Protein AF-A0A9D4NPH6-F1 (afdb_monomer_lite)

Structure (mmCIF, N/CA/C/O backbone):
data_AF-A0A9D4NPH6-F1
#
_entry.id   AF-A0A9D4NPH6-F1
#
loop_
_atom_site.group_PDB
_atom_site.id
_atom_site.type_symbol
_atom_site.label_atom_id
_atom_site.label_alt_id
_atom_site.label_comp_id
_atom_site.label_asym_id
_atom_site.label_entity_id
_atom_site.label_seq_id
_atom_site.pdbx_PDB_ins_code
_atom_site.Cartn_x
_atom_site.Cartn_y
_atom_site.Cartn_z
_atom_site.occupancy
_atom_site.B_iso_or_equiv
_atom_site.auth_seq_id
_atom_site.auth_comp_id
_atom_site.auth_asym_id
_atom_site.auth_atom_id
_atom_site.pdbx_PDB_model_num
ATOM 1 N N . MET A 1 1 ? -10.655 7.231 -13.056 1.00 79.62 1 MET A N 1
ATOM 2 C CA . MET A 1 1 ? -9.908 6.072 -12.562 1.00 79.62 1 MET A CA 1
ATOM 3 C C . MET A 1 1 ? -9.800 6.156 -11.057 1.00 79.62 1 MET A C 1
ATOM 5 O O . MET A 1 1 ? -9.313 7.166 -10.550 1.00 79.62 1 MET A O 1
ATOM 9 N N . ASP A 1 2 ? -10.325 5.156 -10.362 1.00 92.12 2 ASP A N 1
ATOM 10 C CA . ASP A 1 2 ? -10.174 5.018 -8.913 1.00 92.12 2 ASP A CA 1
ATOM 11 C C . ASP A 1 2 ? -8.903 4.219 -8.565 1.00 92.12 2 ASP A C 1
ATOM 13 O O . ASP A 1 2 ? -8.151 3.794 -9.447 1.00 92.12 2 ASP A O 1
ATOM 17 N N . LEU A 1 3 ? -8.615 4.055 -7.270 1.00 94.81 3 LEU A N 1
ATOM 18 C CA . LEU A 1 3 ? -7.427 3.314 -6.843 1.00 94.81 3 LEU A CA 1
ATOM 19 C C . LEU A 1 3 ? -7.480 1.838 -7.271 1.00 94.81 3 LEU A C 1
ATOM 21 O O . LEU A 1 3 ? -6.444 1.272 -7.611 1.00 94.81 3 LEU A O 1
ATOM 25 N N . VAL A 1 4 ? -8.659 1.213 -7.256 1.00 93.69 4 VAL A N 1
ATOM 26 C CA . VAL A 1 4 ? -8.818 -0.219 -7.547 1.00 93.69 4 VAL A CA 1
ATOM 27 C C . VAL A 1 4 ? -8.510 -0.493 -9.013 1.00 93.69 4 VAL A C 1
ATOM 29 O O . VAL A 1 4 ? -7.711 -1.377 -9.321 1.00 93.69 4 VAL A O 1
ATOM 32 N N . GLU A 1 5 ? -9.088 0.307 -9.902 1.00 94.69 5 GLU A N 1
ATOM 33 C CA . GLU A 1 5 ? -8.845 0.260 -11.338 1.00 94.69 5 GLU A CA 1
ATOM 34 C C . GLU A 1 5 ? -7.357 0.494 -11.628 1.00 94.69 5 GLU A C 1
ATOM 36 O O . GLU A 1 5 ? -6.729 -0.301 -12.326 1.00 94.69 5 GLU A O 1
ATOM 41 N N . TYR A 1 6 ? -6.739 1.508 -11.011 1.00 95.62 6 TYR A N 1
ATOM 42 C CA . TYR A 1 6 ? -5.312 1.790 -11.205 1.00 95.62 6 TYR A CA 1
ATOM 43 C C . TYR A 1 6 ? -4.406 0.628 -10.778 1.00 95.62 6 TYR A C 1
ATOM 45 O O . TYR A 1 6 ? -3.499 0.237 -11.515 1.00 95.62 6 TYR A O 1
ATOM 53 N N . LEU A 1 7 ? -4.666 0.035 -9.610 1.00 94.25 7 LEU A N 1
ATOM 54 C CA . LEU A 1 7 ? -3.903 -1.113 -9.117 1.00 94.25 7 LEU A CA 1
ATOM 55 C C . LEU A 1 7 ? -4.099 -2.357 -9.989 1.00 94.25 7 LEU A C 1
ATOM 57 O O . LEU A 1 7 ? -3.154 -3.128 -10.163 1.00 94.25 7 LEU A O 1
ATOM 61 N N . PHE A 1 8 ? -5.291 -2.550 -10.556 1.00 94.12 8 PHE A N 1
ATOM 62 C CA . PHE A 1 8 ? -5.555 -3.640 -11.493 1.00 94.12 8 PHE A CA 1
ATOM 63 C C . PHE A 1 8 ? -4.675 -3.517 -12.744 1.00 94.12 8 PHE A C 1
ATOM 65 O O . PHE A 1 8 ? -3.980 -4.465 -13.100 1.00 94.12 8 PHE A O 1
ATOM 72 N N . HIS A 1 9 ? -4.591 -2.324 -13.336 1.00 93.31 9 HIS A N 1
ATOM 73 C CA . HIS A 1 9 ? -3.705 -2.091 -14.480 1.00 93.31 9 HIS A CA 1
ATOM 74 C C . HIS A 1 9 ? -2.220 -2.260 -14.141 1.00 93.31 9 HIS A C 1
ATOM 76 O O . HIS A 1 9 ? -1.460 -2.779 -14.957 1.00 93.31 9 HIS A O 1
ATOM 82 N N . LEU A 1 10 ? -1.793 -1.863 -12.937 1.00 94.00 10 LEU A N 1
ATOM 83 C CA . LEU A 1 10 ? -0.414 -2.089 -12.491 1.00 94.00 10 LEU A CA 1
ATOM 84 C C . LEU A 1 10 ? -0.094 -3.575 -12.304 1.00 94.00 10 LEU A C 1
ATOM 86 O O . LEU A 1 10 ? 1.035 -3.989 -12.557 1.00 94.00 10 LEU A O 1
ATOM 90 N N . LYS A 1 11 ? -1.068 -4.384 -11.876 1.00 91.56 11 LYS A N 1
ATOM 91 C CA . LYS A 1 11 ? -0.897 -5.833 -11.703 1.00 91.56 11 LYS A CA 1
ATOM 92 C C . LYS A 1 11 ? -0.668 -6.553 -13.035 1.00 91.56 11 LYS A C 1
ATOM 94 O O . LYS A 1 11 ? 0.099 -7.514 -13.061 1.00 91.56 11 LYS A O 1
ATOM 99 N N . ASP A 1 12 ? -1.317 -6.094 -14.100 1.00 90.56 12 ASP A N 1
ATOM 100 C CA . ASP A 1 12 ? -1.242 -6.708 -15.433 1.00 90.56 12 ASP A CA 1
ATOM 101 C C . ASP A 1 12 ? 0.001 -6.276 -16.232 1.00 90.56 12 ASP A C 1
ATOM 103 O O . ASP A 1 12 ? 0.282 -6.812 -17.305 1.00 90.56 12 ASP A O 1
ATOM 107 N N . LYS A 1 13 ? 0.786 -5.331 -15.704 1.00 91.94 13 LYS A N 1
ATOM 108 C CA . LYS A 1 13 ? 2.071 -4.926 -16.277 1.00 91.94 13 LYS A CA 1
ATOM 109 C C . LYS A 1 13 ? 3.080 -6.079 -16.197 1.00 91.94 13 LYS A C 1
ATOM 111 O O . LYS A 1 13 ? 3.231 -6.728 -15.166 1.00 91.94 13 LYS A O 1
ATOM 116 N N . GLU A 1 14 ? 3.839 -6.283 -17.274 1.00 85.44 14 GLU A N 1
ATOM 117 C CA . GLU A 1 14 ? 4.873 -7.329 -17.363 1.00 85.44 14 GLU A CA 1
ATOM 118 C C . GLU A 1 14 ? 5.940 -7.195 -16.261 1.00 85.44 14 GLU A C 1
ATOM 120 O O . GLU A 1 14 ? 6.367 -8.177 -15.649 1.00 85.44 14 GLU A O 1
ATOM 125 N N . SER A 1 15 ? 6.328 -5.955 -15.956 1.00 88.44 15 SER A N 1
ATOM 126 C CA . SER A 1 15 ? 7.204 -5.645 -14.831 1.00 88.44 15 SER A CA 1
ATOM 127 C C . SER A 1 15 ? 6.396 -5.404 -13.562 1.00 88.44 15 SER A C 1
ATOM 129 O O . SER A 1 15 ? 5.600 -4.470 -13.489 1.00 88.44 15 SER A O 1
ATOM 131 N N . LYS A 1 16 ? 6.693 -6.187 -12.521 1.00 87.50 16 LYS A N 1
ATOM 132 C CA . LYS A 1 16 ? 6.139 -6.006 -11.168 1.00 87.50 16 LYS A CA 1
ATOM 133 C C . LYS A 1 16 ? 6.783 -4.851 -10.393 1.00 87.50 16 LYS A C 1
ATOM 135 O O . LYS A 1 16 ? 6.409 -4.605 -9.248 1.00 87.50 16 LYS A O 1
ATOM 140 N N . ALA A 1 17 ? 7.783 -4.183 -10.970 1.00 93.31 17 ALA A N 1
ATOM 141 C CA . ALA A 1 17 ? 8.423 -3.040 -10.340 1.00 93.31 17 ALA A CA 1
ATOM 142 C C . ALA A 1 17 ? 7.557 -1.785 -10.509 1.00 93.31 17 ALA A C 1
ATOM 144 O O . ALA A 1 17 ? 7.156 -1.431 -11.621 1.00 93.31 17 ALA A O 1
ATOM 145 N N . ILE A 1 18 ? 7.317 -1.104 -9.390 1.00 94.94 18 ILE A N 1
ATOM 146 C CA . ILE A 1 18 ? 6.609 0.174 -9.334 1.00 94.94 18 ILE A CA 1
ATOM 147 C C . ILE A 1 18 ? 7.645 1.297 -9.419 1.00 94.94 18 ILE A C 1
ATOM 149 O O . ILE A 1 18 ? 8.623 1.315 -8.673 1.00 94.94 18 ILE A O 1
ATOM 153 N N . THR A 1 19 ? 7.434 2.229 -10.339 1.00 96.19 19 THR A N 1
ATOM 154 C CA . THR A 1 19 ? 8.230 3.455 -10.474 1.00 96.19 19 THR A CA 1
ATOM 155 C C . THR A 1 19 ? 7.790 4.514 -9.462 1.00 96.19 19 THR A C 1
ATOM 157 O O . THR A 1 19 ? 6.667 4.485 -8.963 1.00 96.19 19 THR A O 1
ATOM 160 N N . ASN A 1 20 ? 8.637 5.512 -9.201 1.00 97.38 20 ASN A N 1
ATOM 161 C CA . ASN A 1 20 ? 8.289 6.597 -8.274 1.00 97.38 20 ASN A CA 1
ATOM 162 C C . ASN A 1 20 ? 7.020 7.359 -8.705 1.00 97.38 20 ASN A C 1
ATOM 164 O O . ASN A 1 20 ? 6.182 7.669 -7.868 1.00 97.38 20 ASN A O 1
ATOM 168 N N . ALA A 1 21 ? 6.827 7.587 -10.008 1.00 96.62 21 ALA A N 1
ATOM 169 C CA . ALA A 1 21 ? 5.628 8.249 -10.525 1.00 96.62 21 ALA A CA 1
ATOM 170 C C . ALA A 1 21 ? 4.345 7.421 -10.304 1.00 96.62 21 ALA A C 1
ATOM 172 O O . ALA A 1 21 ? 3.281 7.971 -10.001 1.00 96.62 21 ALA A O 1
ATOM 173 N N . GLU A 1 22 ? 4.437 6.095 -10.435 1.00 96.00 22 GLU A N 1
ATOM 174 C CA . GLU A 1 22 ? 3.327 5.184 -10.136 1.00 96.00 22 GLU A CA 1
ATOM 175 C C . GLU A 1 22 ? 3.036 5.163 -8.630 1.00 96.00 22 GLU A C 1
ATOM 177 O O . GLU A 1 22 ? 1.876 5.251 -8.231 1.00 96.00 22 GLU A O 1
ATOM 182 N N . ALA A 1 23 ? 4.072 5.150 -7.785 1.00 97.00 23 ALA A N 1
ATOM 183 C CA . ALA A 1 23 ? 3.922 5.243 -6.333 1.00 97.00 23 ALA A CA 1
ATOM 184 C C . ALA A 1 23 ? 3.245 6.557 -5.906 1.00 97.00 23 ALA A C 1
ATOM 186 O O . ALA A 1 23 ? 2.284 6.532 -5.136 1.00 97.00 23 ALA A O 1
ATOM 187 N N . ASP A 1 24 ? 3.669 7.695 -6.461 1.00 98.06 24 ASP A N 1
ATOM 188 C CA . ASP A 1 24 ? 3.042 8.996 -6.205 1.00 98.06 24 ASP A CA 1
ATOM 189 C C . ASP A 1 24 ? 1.562 9.006 -6.609 1.00 98.06 24 ASP A C 1
ATOM 191 O O . ASP A 1 24 ? 0.720 9.610 -5.937 1.00 98.06 24 ASP A O 1
ATOM 195 N N . SER A 1 25 ? 1.227 8.321 -7.703 1.00 97.12 25 SER A N 1
ATOM 196 C CA . SER A 1 25 ? -0.153 8.183 -8.172 1.00 97.12 25 SER A CA 1
ATOM 197 C C . SER A 1 25 ? -0.986 7.323 -7.219 1.00 97.12 25 SER A C 1
ATOM 199 O O . SER A 1 25 ? -2.091 7.728 -6.857 1.00 97.12 25 SER A O 1
ATOM 201 N N . ILE A 1 26 ? -0.438 6.204 -6.729 1.00 96.12 26 ILE A N 1
ATOM 202 C CA . ILE A 1 26 ? -1.070 5.367 -5.694 1.00 96.12 26 ILE A CA 1
ATOM 203 C C . ILE A 1 26 ? -1.361 6.201 -4.444 1.00 96.12 26 ILE A C 1
ATOM 205 O O . ILE A 1 26 ? -2.491 6.196 -3.963 1.00 96.12 26 ILE A O 1
ATOM 209 N N . VAL A 1 27 ? -0.382 6.961 -3.940 1.00 96.56 27 VAL A N 1
ATOM 210 C CA . VAL A 1 27 ? -0.542 7.782 -2.725 1.00 96.56 27 VAL A CA 1
ATOM 211 C C . VAL A 1 27 ? -1.622 8.851 -2.910 1.00 96.56 27 VAL A C 1
ATOM 213 O O . VAL A 1 27 ? -2.459 9.043 -2.027 1.00 96.56 27 VAL A O 1
ATOM 216 N N . LYS A 1 28 ? -1.653 9.525 -4.067 1.00 97.31 28 LYS A N 1
ATOM 217 C CA . LYS A 1 28 ? -2.681 10.532 -4.393 1.00 97.31 28 LYS A CA 1
ATOM 218 C C . LYS A 1 28 ? -4.083 9.944 -4.523 1.00 97.31 28 LYS A C 1
ATOM 220 O O . LYS A 1 28 ? -5.055 10.638 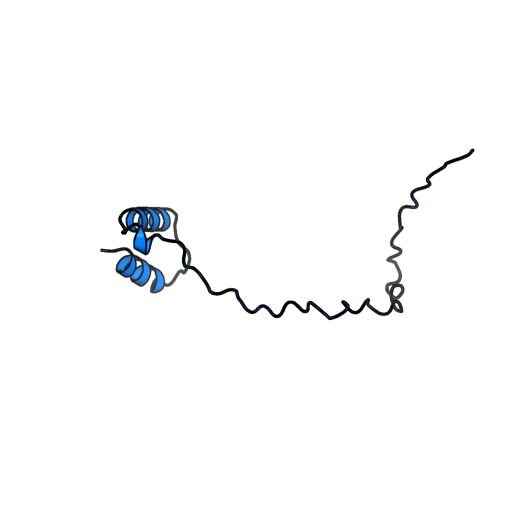-4.238 1.00 97.31 28 LYS A O 1
ATOM 225 N N . LEU A 1 29 ? -4.207 8.716 -5.021 1.00 96.75 29 LEU A N 1
ATOM 226 C CA . LEU A 1 29 ? -5.494 8.032 -5.135 1.00 96.75 29 LEU A CA 1
ATOM 227 C C . LEU A 1 29 ? -5.957 7.522 -3.766 1.00 96.75 29 LEU A C 1
ATOM 229 O O . LEU A 1 29 ? -7.111 7.731 -3.405 1.00 96.75 29 LEU A O 1
ATOM 233 N N . TRP A 1 30 ? -5.042 6.959 -2.973 1.00 95.94 30 TRP A N 1
ATOM 234 C CA . TRP A 1 30 ? -5.290 6.537 -1.595 1.00 95.94 30 TRP A CA 1
ATOM 235 C C . TRP A 1 30 ? -5.780 7.690 -0.717 1.00 95.94 30 TRP A C 1
ATOM 237 O O . TRP A 1 30 ? -6.785 7.547 -0.026 1.00 95.94 30 TRP A O 1
ATOM 247 N N . SER A 1 31 ? -5.136 8.861 -0.782 1.00 94.88 31 SER A N 1
ATOM 248 C CA . SER A 1 31 ? -5.489 10.014 0.063 1.00 94.88 31 SER A CA 1
ATOM 249 C C . SER A 1 31 ? -6.891 10.577 -0.191 1.00 94.88 31 SER A C 1
ATOM 251 O O . SER A 1 31 ? -7.443 11.243 0.680 1.00 94.88 31 SER A O 1
ATOM 253 N N . LYS A 1 32 ? -7.483 10.287 -1.356 1.00 95.12 32 LYS A N 1
ATOM 254 C CA . LYS A 1 32 ? -8.855 10.679 -1.712 1.00 95.12 32 LYS A CA 1
ATOM 255 C C . LYS A 1 32 ? -9.922 9.689 -1.235 1.00 95.12 32 LYS A C 1
ATOM 257 O O . LYS A 1 32 ? -11.106 9.990 -1.358 1.00 95.12 32 LYS A O 1
ATOM 262 N N . MET A 1 33 ? -9.527 8.513 -0.746 1.00 93.19 33 MET A N 1
ATOM 263 C CA . MET A 1 33 ? -10.459 7.502 -0.240 1.00 93.19 33 MET A CA 1
ATOM 264 C C . MET A 1 33 ? -11.094 7.922 1.089 1.00 93.19 33 MET A C 1
ATOM 266 O O . MET A 1 33 ? -10.609 8.823 1.775 1.00 93.19 33 MET A O 1
ATOM 270 N N . SER A 1 34 ? -12.188 7.255 1.466 1.00 93.50 34 SER A N 1
ATOM 271 C CA . SER A 1 34 ? -12.846 7.525 2.742 1.00 93.50 34 SER A CA 1
ATOM 272 C C . SER A 1 34 ? -11.945 7.136 3.929 1.00 93.50 34 SER A C 1
ATOM 274 O O . SER A 1 34 ? -11.132 6.214 3.811 1.00 93.50 34 SER A O 1
ATOM 276 N N . PRO A 1 35 ? -12.109 7.762 5.111 1.00 92.25 35 PRO A N 1
ATOM 277 C CA . PRO A 1 35 ? -11.364 7.367 6.309 1.00 92.25 35 PRO A CA 1
ATOM 278 C C . PRO A 1 35 ? -11.581 5.902 6.705 1.00 92.25 35 PRO A C 1
ATOM 280 O O . PRO A 1 35 ? -10.701 5.285 7.301 1.00 92.25 35 PRO A O 1
ATOM 283 N N . TYR A 1 36 ? -12.752 5.345 6.377 1.00 90.69 36 TYR A N 1
ATOM 284 C CA . TYR A 1 36 ? -13.054 3.939 6.620 1.00 90.69 36 TYR A CA 1
ATOM 285 C C . TYR A 1 36 ? -12.160 3.031 5.770 1.00 90.69 36 TYR A C 1
ATOM 287 O O . TYR A 1 36 ? -11.533 2.118 6.305 1.00 90.69 36 TYR A O 1
ATOM 295 N N . ASP A 1 37 ? -12.028 3.324 4.478 1.00 90.12 37 ASP A N 1
ATOM 296 C CA . ASP A 1 37 ? -11.204 2.528 3.562 1.00 90.12 37 ASP A CA 1
ATOM 297 C C . ASP A 1 37 ? -9.703 2.685 3.831 1.00 90.12 37 ASP A C 1
ATOM 299 O O . ASP A 1 37 ? -8.926 1.761 3.605 1.00 90.12 37 ASP A O 1
ATOM 303 N N . GLN A 1 38 ? -9.292 3.844 4.353 1.00 91.31 38 GLN A N 1
ATOM 304 C CA . GLN A 1 38 ? -7.909 4.089 4.767 1.00 91.31 38 GLN A CA 1
ATOM 305 C C . GLN A 1 38 ? -7.556 3.442 6.112 1.00 91.31 38 GLN A C 1
ATOM 307 O O . GLN A 1 38 ? -6.393 3.464 6.526 1.00 91.31 38 GLN A O 1
ATOM 312 N N . SER A 1 39 ? -8.546 2.902 6.829 1.00 89.12 39 SER A N 1
ATOM 313 C CA . SER A 1 39 ? -8.316 2.352 8.157 1.00 89.12 39 SER A CA 1
ATOM 314 C C . SER A 1 39 ? -7.432 1.098 8.093 1.00 89.12 39 SER A C 1
ATOM 316 O O . SER A 1 39 ? -7.550 0.275 7.179 1.00 89.12 39 SER A O 1
ATOM 318 N N . PRO A 1 40 ? -6.515 0.919 9.059 1.00 85.38 40 PRO A N 1
ATOM 319 C CA . PRO A 1 40 ? -5.671 -0.261 9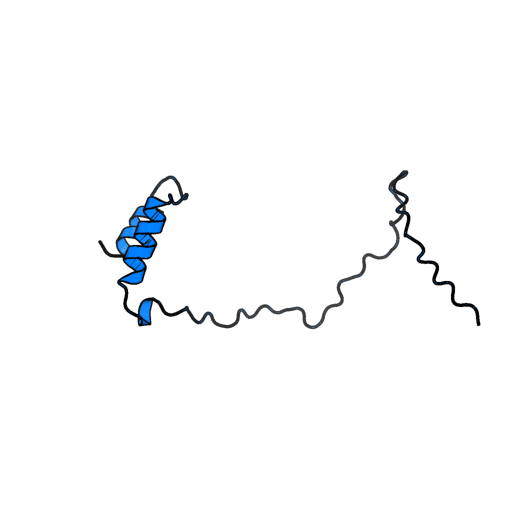.089 1.00 85.38 40 PRO A CA 1
ATOM 320 C C . PRO A 1 40 ? -6.535 -1.515 9.236 1.00 85.38 40 PRO A C 1
ATOM 322 O O . PRO A 1 40 ? -7.372 -1.621 10.136 1.00 85.38 40 PRO A O 1
ATOM 325 N N . SER A 1 41 ? -6.296 -2.496 8.368 1.00 82.56 41 SER A N 1
ATOM 326 C CA . SER A 1 41 ? -6.955 -3.794 8.469 1.00 82.56 41 SER A CA 1
ATOM 327 C C . SER A 1 41 ? -6.591 -4.456 9.799 1.00 82.56 41 SER A C 1
ATOM 329 O O . SER A 1 41 ? -5.422 -4.734 10.073 1.00 82.56 41 SER A O 1
ATOM 331 N N . LYS A 1 42 ? -7.602 -4.746 10.626 1.00 82.06 42 LYS A N 1
ATOM 332 C CA . LYS A 1 42 ? -7.442 -5.603 11.804 1.00 82.06 42 LYS A CA 1
ATOM 333 C C . LYS A 1 42 ? -7.322 -7.047 11.332 1.00 82.06 42 LYS A C 1
ATOM 335 O O . LYS A 1 42 ? -8.315 -7.766 11.229 1.00 82.06 42 LYS A O 1
ATOM 340 N N . TYR A 1 43 ? -6.106 -7.468 11.010 1.00 70.12 43 TYR A N 1
ATOM 341 C CA . TYR A 1 43 ? -5.835 -8.886 10.831 1.00 70.12 43 TYR A CA 1
ATOM 342 C C . TYR A 1 43 ? -6.088 -9.585 12.164 1.00 70.12 43 TYR A C 1
ATOM 344 O O . TYR A 1 43 ? -5.665 -9.099 13.212 1.00 70.12 43 TYR A O 1
ATOM 352 N N . LYS A 1 44 ? -6.803 -10.715 12.132 1.00 75.31 44 LYS A N 1
ATOM 353 C CA . LYS A 1 44 ? -6.883 -11.583 13.309 1.00 75.31 44 LYS A CA 1
ATOM 354 C C . LYS A 1 44 ? -5.461 -11.922 13.733 1.00 75.31 44 LYS A C 1
ATOM 356 O O . LYS A 1 44 ? -4.614 -12.125 12.855 1.00 75.31 44 LYS A O 1
ATOM 361 N N . ASP A 1 45 ? -5.227 -12.012 15.041 1.00 71.38 45 ASP A N 1
ATOM 362 C CA . ASP A 1 45 ? -3.974 -12.545 15.558 1.00 71.38 45 ASP A CA 1
ATOM 363 C C . ASP A 1 45 ? -3.668 -13.817 14.782 1.00 71.38 45 ASP A C 1
ATOM 365 O O . ASP A 1 45 ? -4.458 -14.769 14.768 1.00 71.38 45 ASP A O 1
ATOM 369 N N . ARG A 1 46 ? -2.547 -13.811 14.051 1.00 70.69 46 ARG A N 1
ATOM 370 C CA . ARG A 1 46 ? -2.050 -15.056 13.486 1.00 70.69 46 ARG A CA 1
ATOM 371 C C . ARG A 1 46 ? -1.931 -15.973 14.688 1.00 70.69 46 ARG A C 1
ATOM 373 O O . ARG A 1 46 ? -1.162 -15.676 15.600 1.00 70.69 46 ARG A O 1
ATOM 380 N N . HIS A 1 47 ? -2.649 -17.092 14.669 1.00 62.28 47 HIS A N 1
ATOM 381 C CA . HIS A 1 47 ?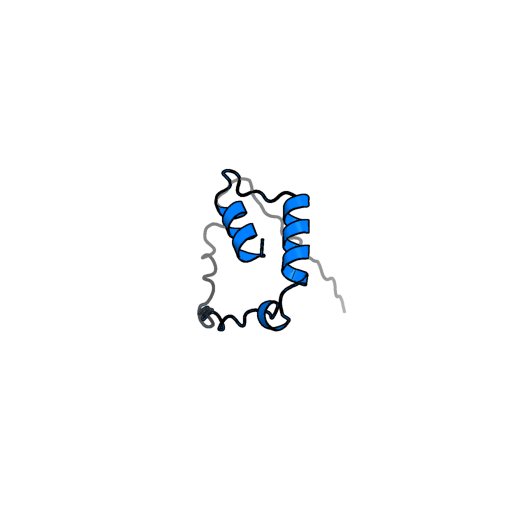 -2.326 -18.246 15.493 1.00 62.28 47 HIS A CA 1
ATOM 382 C C . HIS A 1 47 ? -0.951 -18.770 15.041 1.00 62.28 47 HIS A C 1
ATOM 384 O O . HIS A 1 47 ? -0.824 -19.867 14.508 1.00 62.28 47 HIS A O 1
ATOM 390 N N . GLN A 1 48 ? 0.107 -17.967 15.190 1.00 60.84 48 GLN A N 1
ATOM 391 C CA . GLN A 1 48 ? 1.441 -18.495 15.325 1.00 60.84 48 GLN A CA 1
ATOM 392 C C . GLN A 1 48 ? 1.379 -19.260 16.629 1.00 60.84 48 GLN A C 1
ATOM 394 O O . GLN A 1 48 ? 1.372 -18.681 17.715 1.00 60.84 48 GLN A O 1
ATOM 399 N N . THR A 1 49 ? 1.306 -20.578 16.508 1.00 63.66 49 THR A N 1
ATOM 400 C CA . THR A 1 49 ? 1.730 -21.483 17.561 1.00 63.66 49 THR A CA 1
ATOM 401 C C . THR A 1 49 ? 3.219 -21.210 17.750 1.00 63.66 49 THR A C 1
ATOM 403 O O . THR A 1 49 ? 4.074 -21.936 17.251 1.00 63.66 49 THR A O 1
ATOM 406 N N . GLN A 1 50 ? 3.564 -20.093 18.401 1.00 62.56 50 GLN A N 1
ATOM 407 C CA . GLN A 1 50 ? 4.877 -19.967 18.996 1.00 62.56 50 GLN A CA 1
ATOM 408 C C . GLN A 1 50 ? 5.012 -21.234 19.828 1.00 62.56 50 GLN A C 1
ATOM 410 O O . GLN A 1 50 ? 4.102 -21.576 20.588 1.00 62.56 50 GLN A O 1
ATOM 415 N N . LEU A 1 51 ? 6.081 -21.994 19.618 1.00 63.66 51 LEU A N 1
ATOM 416 C CA . LEU A 1 51 ? 6.399 -23.101 20.503 1.00 63.66 51 LEU A CA 1
ATOM 417 C C . LEU A 1 51 ? 6.747 -22.476 21.859 1.00 63.66 51 LEU A C 1
ATOM 419 O O . LEU A 1 51 ? 7.909 -22.287 22.189 1.00 63.66 51 LEU A O 1
ATOM 423 N N . ILE A 1 52 ? 5.723 -22.143 22.650 1.00 61.22 52 ILE A N 1
ATOM 424 C CA . ILE A 1 52 ? 5.841 -21.636 24.026 1.00 61.22 52 ILE A CA 1
ATOM 425 C C . ILE A 1 52 ? 6.482 -22.716 24.914 1.00 61.22 52 ILE A C 1
ATOM 427 O O . ILE A 1 52 ? 6.927 -22.460 26.029 1.00 61.22 52 ILE A O 1
ATOM 431 N N . LYS A 1 53 ? 6.515 -23.956 24.408 1.00 64.81 53 LYS A N 1
ATOM 432 C CA . LYS A 1 53 ? 7.133 -25.127 25.011 1.00 64.81 53 LYS A CA 1
ATOM 433 C C . LYS A 1 53 ? 7.878 -25.891 23.921 1.00 64.81 53 LYS A C 1
ATOM 435 O O . LYS A 1 53 ? 7.285 -26.360 22.956 1.00 64.81 53 LYS A O 1
ATOM 440 N N . GLY A 1 54 ? 9.188 -26.001 24.089 1.00 61.47 54 GLY A N 1
ATOM 441 C CA . GLY A 1 54 ? 10.075 -26.652 23.135 1.00 61.47 54 GLY A CA 1
ATOM 44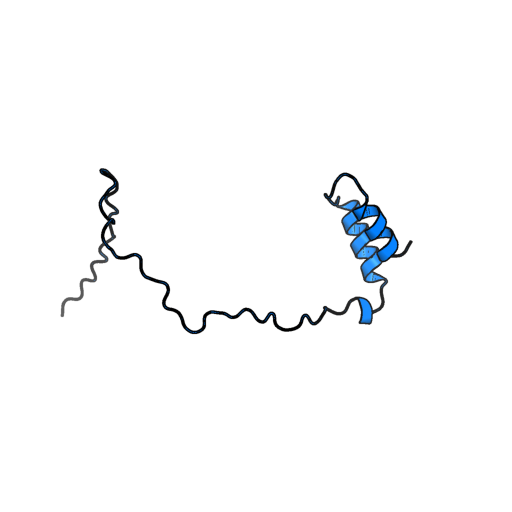2 C C . GLY A 1 54 ? 11.471 -26.071 23.265 1.00 61.47 54 GLY A C 1
ATOM 443 O O . GLY A 1 54 ? 11.761 -25.002 22.745 1.00 61.47 54 GLY A O 1
ATOM 444 N N . ARG A 1 55 ? 12.344 -26.762 24.001 1.00 65.69 55 ARG A N 1
ATOM 445 C CA . ARG A 1 55 ? 13.755 -26.384 24.124 1.00 65.69 55 ARG A CA 1
ATOM 446 C C . ARG A 1 55 ? 14.372 -26.409 22.725 1.00 65.69 55 ARG A C 1
ATOM 448 O O . ARG A 1 55 ? 14.368 -27.474 22.103 1.00 65.69 55 ARG A O 1
ATOM 455 N N . PHE A 1 56 ? 14.926 -25.286 22.262 1.00 66.44 56 PHE A N 1
ATOM 456 C CA . PHE A 1 56 ? 15.855 -25.292 21.131 1.00 66.44 56 PHE A CA 1
ATOM 457 C C . PHE A 1 56 ? 16.892 -26.370 21.440 1.00 66.44 56 PHE A C 1
AT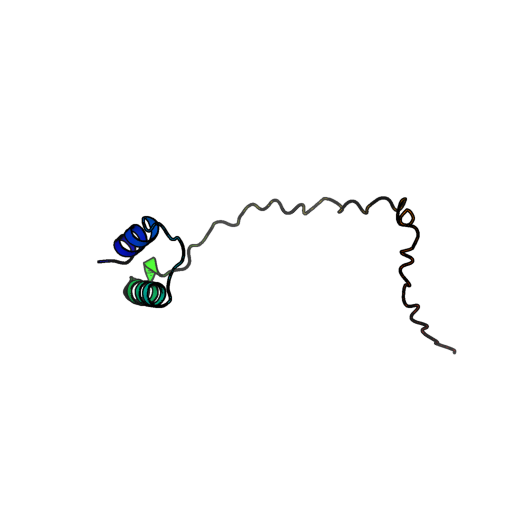OM 459 O O . PHE A 1 56 ? 17.565 -26.302 22.475 1.00 66.44 56 PHE A O 1
ATOM 466 N N . LYS A 1 57 ? 16.930 -27.447 20.649 1.00 66.44 57 LYS A N 1
ATOM 467 C CA . LYS A 1 57 ? 17.879 -28.527 20.903 1.00 66.44 57 LYS A CA 1
ATOM 468 C C . LYS A 1 57 ? 19.256 -27.899 20.749 1.00 66.44 57 LYS A C 1
ATOM 470 O O . LYS A 1 57 ? 19.645 -27.543 19.642 1.00 66.44 57 LYS A O 1
ATOM 475 N N . ALA A 1 58 ? 19.967 -27.728 21.863 1.00 62.88 58 ALA A N 1
ATOM 476 C CA . ALA A 1 58 ? 21.379 -27.414 21.799 1.00 62.88 58 ALA A CA 1
ATOM 477 C C . ALA A 1 58 ? 22.009 -28.483 20.895 1.00 62.88 58 ALA A C 1
ATOM 479 O O . ALA A 1 58 ? 21.738 -29.674 21.116 1.00 62.88 58 ALA A O 1
ATOM 480 N N . PRO A 1 59 ? 22.777 -28.106 19.859 1.00 59.91 59 PRO A N 1
ATOM 481 C CA . PRO A 1 59 ? 23.540 -29.093 19.122 1.00 59.91 59 PRO A CA 1
ATOM 482 C C . PRO A 1 59 ? 24.362 -29.868 20.153 1.00 59.91 59 PRO A C 1
ATOM 484 O O . PRO A 1 59 ? 25.038 -29.263 20.989 1.00 59.91 59 PRO A O 1
ATOM 487 N N . LYS A 1 60 ? 24.233 -31.203 20.161 1.00 61.62 60 LYS A N 1
ATOM 488 C CA . LYS A 1 60 ? 25.075 -32.060 21.000 1.00 61.62 60 LYS A CA 1
ATOM 489 C C . LYS A 1 60 ? 26.510 -31.673 20.670 1.00 61.62 60 LYS A C 1
ATOM 491 O O . LYS A 1 60 ? 26.949 -31.845 19.534 1.00 61.62 60 LYS A O 1
ATOM 496 N N . THR A 1 61 ? 27.200 -31.067 21.630 1.00 58.72 61 THR A N 1
ATOM 497 C CA . THR A 1 61 ? 28.606 -30.724 21.476 1.00 58.72 61 THR A CA 1
ATOM 498 C C . THR A 1 61 ? 29.376 -32.031 21.319 1.00 58.72 61 THR A C 1
ATOM 500 O O . THR A 1 61 ? 29.640 -32.758 22.270 1.00 58.72 61 THR A O 1
ATOM 503 N N . THR A 1 62 ? 29.605 -32.436 20.077 1.00 52.09 62 THR A N 1
ATOM 504 C CA . THR A 1 62 ? 30.495 -33.560 19.760 1.00 52.09 62 THR A CA 1
ATOM 505 C C . THR A 1 62 ? 31.204 -33.363 18.424 1.00 52.09 62 THR A C 1
ATOM 507 O O . THR A 1 62 ? 31.831 -34.289 17.934 1.00 52.09 62 THR A O 1
ATOM 510 N N . ARG A 1 63 ? 31.144 -32.161 17.827 1.00 49.41 63 ARG A N 1
ATOM 511 C CA . ARG A 1 63 ? 31.962 -31.782 16.658 1.00 49.41 63 ARG A CA 1
ATOM 512 C C . ARG A 1 63 ? 32.293 -30.282 16.607 1.00 49.41 63 ARG A C 1
ATOM 514 O O . ARG A 1 63 ? 32.329 -29.696 15.535 1.00 49.41 63 ARG A O 1
ATOM 521 N N . ILE A 1 64 ? 32.585 -29.653 17.752 1.00 53.94 64 ILE A N 1
ATOM 522 C CA . ILE A 1 64 ? 33.325 -28.367 17.748 1.00 53.94 64 ILE A CA 1
ATOM 523 C C . ILE A 1 64 ? 34.783 -28.573 17.266 1.00 53.94 64 ILE A C 1
ATOM 525 O O . ILE A 1 64 ? 35.491 -27.617 16.984 1.00 53.94 64 ILE A O 1
ATOM 529 N N . GLN A 1 65 ? 35.228 -29.815 17.063 1.00 53.50 65 GLN A N 1
ATOM 530 C CA . GLN A 1 65 ? 36.522 -30.134 16.465 1.00 53.50 65 GLN A CA 1
ATOM 531 C C . GLN A 1 65 ? 36.347 -31.132 15.320 1.00 53.50 65 GLN A C 1
ATOM 533 O O . GLN A 1 65 ? 36.422 -32.336 15.531 1.00 53.50 65 GLN A O 1
ATOM 538 N N . LEU A 1 66 ? 36.092 -30.654 14.103 1.00 53.91 66 LEU A N 1
ATOM 539 C CA . LEU A 1 66 ? 36.429 -31.436 12.906 1.00 53.91 66 LEU A CA 1
ATOM 540 C C . LEU A 1 66 ? 36.769 -30.570 11.684 1.00 53.91 66 LEU A C 1
ATOM 542 O O . LEU A 1 66 ? 36.697 -31.048 10.559 1.00 53.91 66 LEU A O 1
ATOM 546 N N . VAL A 1 67 ? 37.151 -29.305 11.890 1.00 51.22 67 VAL A N 1
ATOM 547 C CA . VAL A 1 67 ? 37.846 -28.524 10.860 1.00 51.22 67 VAL A CA 1
ATOM 548 C C . VAL A 1 67 ? 39.258 -28.265 11.379 1.00 51.22 67 VAL A C 1
ATOM 550 O O . VAL A 1 67 ? 39.434 -27.399 12.244 1.00 51.22 67 VAL A O 1
ATOM 553 N N . PRO A 1 68 ? 40.264 -29.035 10.926 1.00 55.78 68 PRO A N 1
ATOM 554 C CA . PRO A 1 68 ? 41.661 -28.701 11.171 1.00 55.78 68 PRO A CA 1
ATOM 555 C C . PRO A 1 68 ? 41.908 -27.256 10.712 1.00 55.78 68 PRO A C 1
ATOM 557 O O . PRO A 1 68 ? 41.686 -26.936 9.549 1.00 55.78 68 PRO A O 1
ATOM 560 N N . GLY A 1 69 ? 42.288 -26.370 11.637 1.00 58.12 69 GLY A N 1
ATOM 561 C CA . GLY A 1 69 ? 42.588 -24.960 11.345 1.00 58.12 69 GLY A CA 1
ATOM 562 C C . GLY A 1 69 ? 41.602 -23.912 11.879 1.00 58.12 69 GLY A C 1
ATOM 563 O O . GLY A 1 69 ? 41.915 -22.730 11.801 1.00 58.12 69 GLY A O 1
ATOM 564 N N . VAL A 1 70 ? 40.462 -24.287 12.479 1.00 58.41 70 VAL A N 1
ATOM 565 C CA . VAL A 1 70 ? 39.531 -23.313 13.096 1.00 58.41 70 VAL A CA 1
ATOM 566 C C . VAL A 1 70 ? 39.553 -23.446 14.619 1.00 58.41 70 VAL A C 1
ATOM 568 O O . VAL A 1 70 ? 38.640 -23.984 15.242 1.00 58.41 70 VAL A O 1
ATOM 571 N N . GLN A 1 71 ? 40.627 -22.962 15.242 1.00 58.31 71 GLN A N 1
ATOM 572 C CA . GLN A 1 71 ? 40.648 -22.726 16.685 1.00 58.31 71 GLN A CA 1
ATOM 573 C C . GLN A 1 71 ? 40.039 -21.347 16.958 1.00 58.31 71 GLN A C 1
ATOM 575 O O . GLN A 1 71 ? 40.691 -20.320 16.796 1.00 58.31 71 GLN A O 1
ATOM 580 N N . SER A 1 72 ? 38.765 -21.307 17.352 1.00 58.41 72 SER A N 1
ATOM 581 C CA . SER A 1 72 ? 38.153 -20.059 17.816 1.00 58.41 72 SER A CA 1
ATOM 582 C C . SER A 1 72 ? 38.747 -19.688 19.178 1.00 58.41 72 SER A C 1
ATOM 584 O O . SER A 1 72 ? 38.411 -20.307 20.188 1.00 58.41 72 SER A O 1
ATOM 586 N N . VAL A 1 73 ? 39.600 -18.663 19.221 1.00 58.66 73 VAL A N 1
ATOM 587 C CA . VAL A 1 73 ? 40.076 -18.059 20.474 1.00 58.66 73 VAL A CA 1
ATOM 588 C C . VAL A 1 73 ? 38.880 -17.418 21.176 1.00 58.66 73 VAL A C 1
ATOM 590 O O . VAL A 1 73 ? 38.286 -16.469 20.670 1.00 58.66 73 VAL A O 1
ATOM 593 N N . ARG A 1 74 ? 38.491 -17.939 22.342 1.00 59.22 74 ARG A N 1
ATOM 594 C CA . ARG A 1 74 ? 37.580 -17.218 23.239 1.00 59.22 74 ARG A CA 1
ATOM 595 C C . ARG A 1 74 ? 38.420 -16.213 24.029 1.00 59.22 74 ARG A C 1
ATOM 597 O O . ARG A 1 74 ? 39.398 -16.617 24.651 1.00 59.22 74 ARG A O 1
ATOM 604 N N . ARG A 1 75 ? 38.063 -14.922 23.993 1.00 53.53 75 ARG A N 1
ATOM 605 C CA . ARG A 1 75 ? 38.667 -13.904 24.871 1.00 53.53 75 ARG A CA 1
ATOM 606 C C . ARG A 1 75 ? 38.426 -14.320 26.324 1.00 53.53 75 ARG A C 1
ATOM 608 O O . ARG A 1 75 ? 37.277 -14.464 26.729 1.00 53.53 75 ARG A O 1
ATOM 615 N N . GLN A 1 76 ? 39.498 -14.544 27.078 1.00 50.06 76 GLN A N 1
ATOM 616 C CA . GLN A 1 76 ? 39.427 -14.644 28.531 1.00 50.06 76 GLN A CA 1
ATOM 617 C C . GLN A 1 76 ? 39.371 -13.218 29.080 1.00 50.06 76 GLN A C 1
ATOM 619 O O . GLN A 1 76 ? 40.334 -12.463 28.958 1.00 50.06 76 GLN A O 1
ATOM 624 N N . GLU A 1 77 ? 38.220 -12.824 29.617 1.00 49.31 77 GLU A N 1
ATOM 625 C CA . GLU A 1 77 ? 38.102 -11.602 30.406 1.00 49.31 77 GLU A CA 1
ATOM 626 C C . GLU A 1 77 ? 38.650 -11.906 31.801 1.00 49.31 77 GLU A C 1
ATOM 628 O O . GLU A 1 77 ? 37.989 -12.524 32.634 1.00 49.31 77 GLU A O 1
ATOM 633 N N . ASN A 1 78 ? 39.911 -11.542 32.027 1.00 48.31 78 ASN A N 1
ATOM 634 C CA . ASN A 1 78 ? 40.527 -11.632 33.341 1.00 48.31 78 ASN A CA 1
ATOM 635 C C . ASN A 1 78 ? 39.954 -10.511 34.214 1.00 48.31 78 ASN A C 1
ATOM 637 O O . ASN A 1 78 ? 40.452 -9.387 34.192 1.00 48.31 78 ASN A O 1
ATOM 641 N N . TYR A 1 79 ? 38.914 -10.804 34.992 1.00 46.16 79 TYR A N 1
ATOM 642 C CA . TYR A 1 79 ? 38.569 -9.969 36.136 1.00 46.16 79 TYR A CA 1
ATOM 643 C C . TYR A 1 79 ? 39.561 -10.275 37.259 1.00 46.16 79 TYR A C 1
ATOM 645 O O . TYR A 1 79 ? 39.429 -11.262 37.979 1.00 46.16 79 TYR A O 1
ATOM 653 N N . THR A 1 80 ? 40.588 -9.442 37.399 1.00 51.44 80 THR A N 1
ATOM 654 C CA . THR A 1 80 ? 41.372 -9.380 38.633 1.00 51.44 80 THR A CA 1
ATOM 655 C C . THR A 1 80 ? 40.553 -8.635 39.682 1.00 51.44 80 THR A C 1
ATOM 657 O O . THR A 1 80 ? 40.382 -7.421 39.594 1.00 51.44 80 THR A O 1
ATOM 660 N N . THR A 1 81 ? 40.057 -9.349 40.688 1.00 52.06 81 THR A N 1
ATOM 661 C CA . THR A 1 81 ? 39.639 -8.761 41.964 1.00 52.06 81 THR A CA 1
ATOM 662 C C . THR A 1 81 ? 40.457 -9.446 43.053 1.00 52.06 81 THR A C 1
ATOM 664 O O . THR A 1 81 ? 40.180 -10.591 43.399 1.00 52.06 81 THR A O 1
ATOM 667 N N . SER A 1 82 ? 41.501 -8.767 43.535 1.00 47.56 82 SER A N 1
ATOM 668 C CA . SER A 1 82 ? 42.183 -9.117 44.786 1.00 47.56 82 SER A CA 1
ATOM 669 C C . SER A 1 82 ? 41.595 -8.291 45.925 1.00 47.56 82 SER A C 1
ATOM 671 O O . SER A 1 82 ? 41.308 -7.108 45.739 1.00 47.56 82 SER A O 1
ATOM 673 N N . HIS A 1 83 ? 41.412 -8.976 47.055 1.00 41.78 83 HIS A N 1
ATOM 674 C CA . HIS A 1 83 ? 41.059 -8.463 48.378 1.00 41.78 83 HIS A CA 1
ATOM 675 C C . HIS A 1 83 ? 42.051 -7.431 48.920 1.00 41.78 83 HIS A C 1
ATOM 677 O O . HIS A 1 83 ? 43.251 -7.533 48.574 1.00 41.78 83 HIS A O 1
#

Foldseek 3Di:
DALVVLVVVQVPDPDVDDDPVSVVVNVVRLVPDDPVVVDDDPDDPPPPVPCPDDPPPDPPPPPPDDDVPDDDDDDDPDPDDDD

Organism: Dreissena polymorpha (NCBI:txid45954)

pLDDT: mean 75.69, std 18.21, ran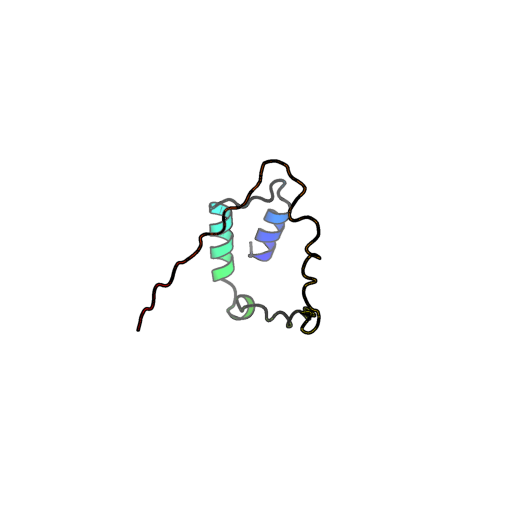ge [41.78, 98.06]

Sequence (83 aa):
MDLVEYLFHLKDKESKAITNAEADSIVKLWSKMSPYDQSPSKYKDRHQTQLIKGRFKAPKTTRIQLVPGVQSVRRQENYTTSH

Radius of gyration: 28.09 Å; chains: 1; bounding box: 56×44×66 Å

Secondary structure (DSSP, 8-state):
--HHHHHHHHHTSS--PPPHHHHHHHHHHHTTS-TTTTSPP----------SS-------SS-SS-STT--------------